Protein AF-A0A708BI95-F1 (afdb_monomer_lite)

Foldseek 3Di:
DDPVLVPFAALLRDDLVRLVVVLVLLVVLLVQLVCCVVDFFPLQVVLQVQLVVQLVVQCVVPVDNVRSNVSSVVSSVVSVVPPPGDRHSVVSNLVSLVPDRDHSPQLVVVVNVVPDPDDPVSVSVSSVVNSVVSVVSSPDDNDPPPD

Structure (mmCIF, N/CA/C/O backbone):
data_AF-A0A708BI95-F1
#
_entry.id   AF-A0A708BI95-F1
#
loop_
_atom_site.group_PDB
_atom_site.id
_atom_site.type_symbol
_atom_site.label_atom_id
_atom_site.label_alt_id
_atom_site.label_comp_id
_atom_site.label_asym_id
_atom_site.label_entity_id
_atom_site.label_seq_id
_atom_site.pdbx_PDB_ins_code
_atom_site.Cartn_x
_atom_site.Cartn_y
_atom_site.Cartn_z
_atom_site.occupancy
_atom_site.B_iso_or_equiv
_atom_site.auth_seq_id
_atom_site.auth_comp_id
_atom_site.auth_asym_id
_atom_site.auth_atom_id
_atom_site.pdbx_PDB_model_num
ATOM 1 N N . MET A 1 1 ? -4.217 -25.571 21.630 1.00 39.38 1 MET A N 1
ATOM 2 C CA . MET A 1 1 ? -5.024 -24.427 22.099 1.00 39.38 1 MET A CA 1
ATOM 3 C C . MET A 1 1 ? -3.995 -23.445 22.614 1.00 39.38 1 MET A C 1
ATOM 5 O O . MET A 1 1 ? -3.402 -23.716 23.644 1.00 39.38 1 MET A O 1
ATOM 9 N N . ASP A 1 2 ? -3.626 -22.468 21.786 1.00 44.16 2 ASP A N 1
ATOM 10 C CA . ASP A 1 2 ? -2.388 -21.704 21.965 1.00 44.16 2 ASP A CA 1
ATOM 11 C C . ASP A 1 2 ? -2.528 -20.673 23.087 1.00 44.16 2 ASP A C 1
ATOM 13 O O . ASP A 1 2 ? -3.267 -19.695 22.956 1.00 44.16 2 ASP A O 1
ATOM 17 N N . ASP A 1 3 ? -1.790 -20.876 24.181 1.00 47.12 3 ASP A N 1
ATOM 18 C CA . ASP A 1 3 ? -1.724 -19.975 25.342 1.00 47.12 3 ASP A CA 1
ATOM 19 C C . ASP A 1 3 ? -1.289 -18.545 24.968 1.00 47.12 3 ASP A C 1
ATOM 21 O O . ASP A 1 3 ? -1.615 -17.580 25.661 1.00 47.12 3 ASP A O 1
ATOM 25 N N . SER A 1 4 ? -0.640 -18.371 23.812 1.00 51.94 4 SER A N 1
ATOM 26 C CA . SER A 1 4 ? -0.311 -17.063 23.241 1.00 51.94 4 SER A CA 1
ATOM 27 C C . SER A 1 4 ? -1.548 -16.201 22.971 1.00 51.94 4 SER A C 1
ATOM 29 O O . SER A 1 4 ? -1.457 -14.983 23.076 1.00 51.94 4 SER A O 1
ATOM 31 N N . LEU A 1 5 ? -2.715 -16.801 22.694 1.00 50.91 5 LEU A N 1
ATOM 32 C CA . LEU A 1 5 ? -3.966 -16.084 22.416 1.00 50.91 5 LEU A CA 1
ATOM 33 C C . LEU A 1 5 ? -4.539 -15.358 23.635 1.00 50.91 5 LEU A C 1
ATOM 35 O O . LEU A 1 5 ? -5.371 -14.470 23.459 1.00 50.91 5 LEU A O 1
ATOM 39 N N . LEU A 1 6 ? -4.162 -15.751 24.854 1.00 51.97 6 LEU A N 1
ATOM 40 C CA . LEU A 1 6 ? -4.621 -15.125 26.101 1.00 51.97 6 LEU A CA 1
ATOM 41 C C . LEU A 1 6 ? -3.846 -13.845 26.444 1.00 51.97 6 LEU A C 1
ATOM 43 O O . LEU A 1 6 ? -4.337 -13.050 27.239 1.00 51.97 6 LEU A O 1
ATOM 47 N N . LEU A 1 7 ? -2.679 -13.632 25.827 1.00 58.62 7 LEU A N 1
ATOM 48 C CA . LEU A 1 7 ? -1.813 -12.470 26.050 1.00 58.62 7 LEU A CA 1
ATOM 49 C C . LEU A 1 7 ? -2.075 -11.301 25.091 1.00 58.62 7 LEU A C 1
ATOM 51 O O . LEU A 1 7 ? -1.566 -10.207 25.328 1.00 58.62 7 LEU A O 1
ATOM 55 N N . LEU A 1 8 ? -2.848 -11.500 24.015 1.00 61.66 8 LEU A N 1
ATOM 56 C CA . LEU A 1 8 ? -3.170 -10.402 23.102 1.00 61.66 8 LEU A CA 1
ATOM 57 C C . LEU A 1 8 ? -4.255 -9.511 23.701 1.00 61.66 8 LEU A C 1
ATOM 59 O O . LEU A 1 8 ? -5.348 -9.970 24.037 1.00 61.66 8 LEU A O 1
ATOM 63 N N . ARG A 1 9 ? -3.942 -8.219 23.756 1.00 67.38 9 ARG A N 1
ATOM 64 C CA . ARG A 1 9 ? -4.844 -7.148 24.170 1.00 67.38 9 ARG A CA 1
ATOM 65 C C . ARG A 1 9 ? -6.053 -7.078 23.230 1.00 67.38 9 ARG A C 1
ATOM 67 O O . ARG A 1 9 ? -5.941 -7.355 22.029 1.00 67.38 9 ARG A O 1
ATOM 74 N N . ASP A 1 10 ? -7.217 -6.733 23.772 1.00 70.12 10 ASP A N 1
ATOM 75 C CA . ASP A 1 10 ? -8.432 -6.536 22.976 1.00 70.12 10 ASP A CA 1
ATOM 76 C C . ASP A 1 10 ? -8.677 -5.042 22.697 1.00 70.12 10 ASP A C 1
ATOM 78 O O . ASP A 1 10 ? -8.095 -4.168 23.345 1.00 70.12 10 ASP A O 1
ATOM 82 N N . PHE A 1 11 ? -9.552 -4.708 21.742 1.00 64.44 11 PHE A N 1
ATOM 83 C CA . PHE A 1 11 ? -9.874 -3.305 21.428 1.00 64.44 11 PHE A CA 1
ATOM 84 C C . PHE A 1 11 ? -10.439 -2.540 22.635 1.00 64.44 11 PHE A C 1
ATOM 86 O O . PHE A 1 11 ? -10.278 -1.323 22.699 1.00 64.44 11 PHE A O 1
ATOM 93 N N . SER A 1 12 ? -11.075 -3.234 23.587 1.00 65.31 12 SER A N 1
ATOM 94 C CA . SER A 1 12 ? -11.597 -2.644 24.828 1.00 65.31 12 SER A CA 1
ATOM 95 C C . SER A 1 12 ? -10.514 -2.158 25.780 1.00 65.31 12 SER A C 1
ATOM 97 O O . SER A 1 12 ? -10.776 -1.294 26.614 1.00 65.31 12 SER A O 1
ATOM 99 N N . ASP A 1 13 ? -9.319 -2.727 25.672 1.00 66.38 13 ASP A N 1
ATOM 100 C CA . ASP A 1 13 ? -8.218 -2.422 26.570 1.00 66.38 13 ASP A CA 1
ATOM 101 C C . ASP A 1 13 ? -7.387 -1.261 26.025 1.00 66.38 13 ASP A C 1
ATOM 103 O O . ASP A 1 13 ? -6.608 -0.678 26.774 1.00 66.38 13 ASP A O 1
ATOM 107 N N . LEU A 1 14 ? -7.516 -0.926 24.732 1.00 64.56 14 LEU A N 1
ATOM 108 C CA . LEU A 1 14 ? -6.832 0.203 24.104 1.00 64.56 14 LEU A CA 1
ATOM 109 C C . LEU A 1 14 ? -7.419 1.534 24.569 1.00 64.56 14 LEU A C 1
ATOM 111 O O . LEU A 1 14 ? -8.630 1.738 24.643 1.00 64.56 14 LEU A O 1
ATOM 115 N N . THR A 1 15 ? -6.536 2.494 24.820 1.00 73.00 15 THR A N 1
ATOM 116 C CA . THR A 1 15 ? -6.958 3.855 25.147 1.00 73.00 15 THR A CA 1
ATOM 117 C C . THR A 1 15 ? -7.573 4.529 23.911 1.00 73.00 15 THR A C 1
ATOM 119 O O . THR A 1 15 ? -7.201 4.254 22.766 1.00 73.00 15 THR A O 1
ATOM 122 N N . ARG A 1 16 ? -8.506 5.471 24.112 1.00 71.62 16 ARG A N 1
ATOM 123 C CA . ARG A 1 16 ? -9.080 6.281 23.015 1.00 71.62 16 ARG A CA 1
ATOM 124 C C . ARG A 1 16 ? -8.036 6.865 22.041 1.00 71.62 16 ARG A C 1
ATOM 126 O O . ARG A 1 16 ? -8.268 6.760 20.835 1.00 71.62 16 ARG A O 1
ATOM 133 N N . PRO A 1 17 ? -6.912 7.471 22.481 1.00 73.25 17 PRO A N 1
ATOM 134 C CA . PRO A 1 17 ? -5.904 7.982 21.549 1.00 73.25 17 PRO A CA 1
ATOM 135 C C . PRO A 1 17 ? -5.229 6.878 20.721 1.00 73.25 17 PRO A C 1
ATOM 137 O O . PRO A 1 17 ? -4.979 7.090 19.532 1.00 73.25 17 PRO A O 1
ATOM 140 N N . GLU A 1 18 ? -4.991 5.693 21.292 1.00 75.06 18 GLU A N 1
ATOM 141 C CA . GLU A 1 18 ? -4.437 4.540 20.566 1.00 75.06 18 GLU A CA 1
ATOM 142 C C . GLU A 1 18 ? -5.408 4.043 19.484 1.00 75.06 18 GLU A C 1
ATOM 144 O O . GLU A 1 18 ? -5.002 3.849 18.335 1.00 75.06 18 GLU A O 1
ATOM 149 N N . LEU A 1 19 ? -6.703 3.936 19.808 1.00 74.19 19 LEU A N 1
ATOM 150 C CA . LEU A 1 19 ? -7.766 3.577 18.859 1.00 74.19 19 LEU A CA 1
ATOM 151 C C . LEU A 1 19 ? -7.861 4.575 17.694 1.00 74.19 19 LEU A C 1
ATOM 153 O O . LEU A 1 19 ? -7.925 4.170 16.532 1.00 74.19 19 LEU A O 1
ATOM 157 N N . ILE A 1 20 ? -7.805 5.883 17.971 1.00 74.81 20 ILE A N 1
ATOM 158 C CA . ILE A 1 20 ? -7.835 6.929 16.932 1.00 74.81 20 ILE A CA 1
ATOM 159 C C . ILE A 1 20 ? -6.586 6.862 16.042 1.00 74.81 20 ILE A C 1
ATOM 161 O O . ILE A 1 20 ? -6.686 6.978 14.816 1.00 74.81 20 ILE A O 1
ATOM 165 N N . ALA A 1 21 ? -5.402 6.671 16.631 1.00 79.12 21 ALA A N 1
ATOM 166 C CA . ALA A 1 21 ? -4.156 6.545 15.879 1.00 79.12 21 ALA A CA 1
ATOM 167 C C . ALA A 1 21 ? -4.144 5.286 14.998 1.00 79.12 21 ALA A C 1
ATOM 169 O O . ALA A 1 21 ? -3.639 5.330 13.871 1.00 79.12 21 ALA A O 1
ATOM 170 N N . ARG A 1 22 ? -4.716 4.179 15.488 1.00 78.75 22 ARG A N 1
ATOM 171 C CA . ARG A 1 22 ? -4.895 2.938 14.728 1.00 78.75 22 ARG A CA 1
ATOM 172 C C . ARG A 1 22 ? -5.865 3.144 13.569 1.00 78.75 22 ARG A C 1
ATOM 174 O O . ARG A 1 22 ? -5.492 2.867 12.435 1.00 78.75 22 ARG A O 1
ATOM 181 N N . LEU A 1 23 ? -7.031 3.746 13.817 1.00 79.94 23 LEU A N 1
ATOM 182 C CA . LEU A 1 23 ? -8.029 4.056 12.788 1.00 79.94 23 LEU A CA 1
ATOM 183 C C . LEU A 1 23 ? -7.450 4.914 11.653 1.00 79.94 23 LEU A C 1
ATOM 185 O O . LEU A 1 23 ? -7.669 4.619 10.480 1.00 79.94 23 LEU A O 1
ATOM 189 N N . LYS A 1 24 ? -6.695 5.972 11.987 1.00 81.12 24 LYS A N 1
ATOM 190 C CA . LYS A 1 24 ? -6.048 6.834 10.983 1.00 81.12 24 LYS A CA 1
ATOM 191 C C . LYS A 1 24 ? -5.059 6.050 10.125 1.00 81.12 24 LYS A C 1
ATOM 193 O O . LYS A 1 24 ? -5.115 6.142 8.901 1.00 81.12 24 LYS A O 1
ATOM 198 N N . ARG A 1 25 ? -4.170 5.275 10.755 1.00 82.31 25 ARG A N 1
ATOM 199 C CA . ARG A 1 25 ? -3.187 4.447 10.042 1.00 82.31 25 ARG A CA 1
ATOM 200 C C . ARG A 1 25 ? -3.871 3.412 9.150 1.00 82.31 25 ARG A C 1
ATOM 202 O O . ARG A 1 25 ? -3.446 3.231 8.013 1.00 82.31 25 ARG A O 1
ATOM 209 N N . LEU A 1 26 ? -4.955 2.807 9.630 1.00 82.25 26 LEU A N 1
ATOM 210 C CA . LEU A 1 26 ? -5.704 1.803 8.885 1.00 82.25 26 LEU A CA 1
ATOM 211 C C . LEU A 1 26 ? -6.414 2.389 7.663 1.00 82.25 26 LEU A C 1
ATOM 213 O O . LEU A 1 26 ? -6.301 1.841 6.574 1.00 82.25 26 LEU A O 1
ATOM 217 N N . LYS A 1 27 ? -7.075 3.545 7.806 1.00 80.38 27 LYS A N 1
ATOM 218 C CA . LYS A 1 27 ? -7.694 4.250 6.670 1.00 80.38 27 LYS A CA 1
ATOM 219 C C . LYS A 1 27 ? -6.664 4.649 5.615 1.00 80.38 27 LYS A C 1
ATOM 221 O O . LYS A 1 27 ? -6.921 4.499 4.426 1.00 80.38 27 LYS A O 1
ATOM 226 N N . ILE A 1 28 ? -5.489 5.125 6.036 1.00 83.81 28 ILE A N 1
ATOM 227 C CA . ILE A 1 28 ? -4.393 5.444 5.108 1.00 83.81 28 ILE A CA 1
ATOM 228 C C . ILE A 1 28 ? -3.939 4.186 4.362 1.00 83.81 28 ILE A C 1
ATOM 230 O O . ILE A 1 28 ? -3.729 4.245 3.150 1.00 83.81 28 ILE A O 1
ATOM 234 N N . LEU A 1 29 ? -3.800 3.055 5.063 1.00 82.94 29 LEU A N 1
ATOM 235 C CA . LEU A 1 29 ? -3.449 1.784 4.437 1.00 82.94 29 LEU A CA 1
ATOM 236 C C . LEU A 1 29 ? -4.531 1.339 3.448 1.00 82.94 29 LEU A C 1
ATOM 238 O O . LEU A 1 29 ? -4.200 1.052 2.305 1.00 82.94 29 LEU A O 1
ATOM 242 N N . GLN A 1 30 ? -5.806 1.361 3.842 1.00 81.12 30 GLN A N 1
ATOM 243 C CA . GLN A 1 30 ? -6.935 0.985 2.990 1.00 81.12 30 GLN A CA 1
ATOM 244 C C . GLN A 1 30 ? -6.958 1.798 1.694 1.00 81.12 30 GLN A C 1
ATOM 246 O O . GLN A 1 30 ? -7.014 1.215 0.617 1.00 81.12 30 GLN A O 1
ATOM 251 N N . VAL A 1 31 ? -6.854 3.129 1.781 1.00 81.50 31 VAL A N 1
ATOM 252 C CA . VAL A 1 31 ? -6.826 4.008 0.599 1.00 81.50 31 VAL A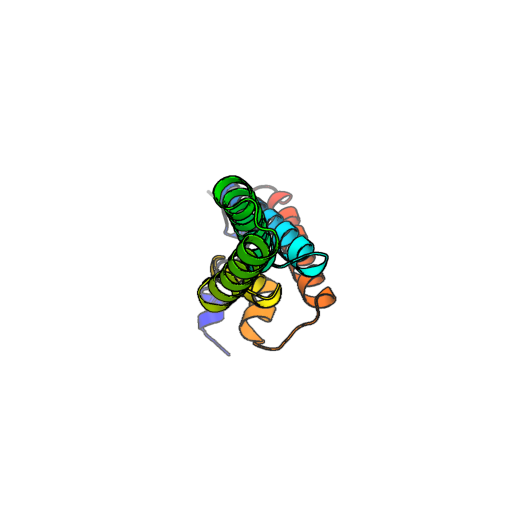 CA 1
ATOM 253 C C . VAL A 1 31 ? -5.632 3.681 -0.294 1.00 81.50 31 VAL A C 1
ATOM 255 O O . VAL A 1 31 ? -5.763 3.620 -1.512 1.00 81.50 31 VAL A O 1
ATOM 258 N N . ARG A 1 32 ? -4.459 3.443 0.299 1.00 77.38 32 ARG A N 1
ATOM 259 C CA . ARG A 1 32 ? -3.233 3.160 -0.451 1.00 77.38 32 ARG A CA 1
ATOM 260 C C . ARG A 1 32 ? -3.278 1.800 -1.155 1.00 77.38 32 ARG A C 1
ATOM 262 O O . ARG A 1 32 ? -2.842 1.705 -2.301 1.00 77.38 32 ARG A O 1
ATOM 269 N N . VAL A 1 33 ? -3.804 0.776 -0.487 1.00 79.56 33 VAL A N 1
ATOM 270 C CA . VAL A 1 33 ? -3.933 -0.574 -1.047 1.00 79.56 33 VAL A CA 1
ATOM 271 C C . VAL A 1 33 ? -5.040 -0.604 -2.103 1.00 79.56 33 VAL A C 1
ATOM 273 O O . VAL A 1 33 ? -4.800 -1.143 -3.175 1.00 79.56 33 VAL A O 1
ATOM 276 N N . ALA A 1 34 ? -6.181 0.058 -1.873 1.00 80.62 34 ALA A N 1
ATOM 277 C CA . ALA A 1 34 ? -7.245 0.200 -2.873 1.00 80.62 34 ALA A CA 1
ATOM 278 C C . ALA A 1 34 ? -6.751 0.931 -4.126 1.00 80.62 34 ALA A C 1
ATOM 280 O O . ALA A 1 34 ? -6.925 0.451 -5.239 1.00 80.62 34 ALA A O 1
ATOM 281 N N . TYR A 1 35 ? -6.021 2.035 -3.951 1.00 73.81 35 TYR A N 1
ATOM 282 C CA . TYR A 1 35 ? -5.406 2.737 -5.075 1.00 73.81 35 TYR A CA 1
ATOM 283 C C . TYR A 1 35 ? -4.431 1.844 -5.855 1.00 73.81 35 TYR A C 1
ATOM 285 O O . TYR A 1 35 ? -4.413 1.881 -7.081 1.00 73.81 35 TYR A O 1
ATOM 293 N N . THR A 1 36 ? -3.637 1.033 -5.150 1.00 73.25 36 THR A N 1
ATOM 294 C CA . THR A 1 36 ? -2.675 0.102 -5.760 1.00 73.25 36 THR A CA 1
ATOM 295 C C . THR A 1 36 ? -3.358 -1.087 -6.442 1.00 73.25 36 THR A C 1
ATOM 297 O O . THR A 1 36 ? -2.807 -1.617 -7.402 1.00 73.25 36 THR A O 1
ATOM 300 N N . HIS A 1 37 ? -4.533 -1.501 -5.964 1.00 76.88 37 HIS A N 1
ATOM 301 C CA . HIS A 1 37 ? -5.376 -2.498 -6.618 1.00 76.88 37 HIS A CA 1
ATOM 302 C C . HIS A 1 37 ? -5.974 -1.952 -7.924 1.00 76.88 37 HIS A C 1
ATOM 304 O O . HIS A 1 37 ? -5.878 -2.611 -8.954 1.00 76.88 37 HIS A O 1
ATOM 310 N N . ASP A 1 38 ? -6.539 -0.741 -7.891 1.00 73.75 38 ASP A N 1
ATOM 311 C CA . ASP A 1 38 ? -7.285 -0.174 -9.023 1.00 73.75 38 ASP A CA 1
ATOM 312 C C . ASP A 1 38 ? -6.398 0.508 -10.079 1.00 73.75 38 ASP A C 1
ATOM 314 O O . ASP A 1 38 ? -6.825 0.691 -11.217 1.00 73.75 38 ASP A O 1
ATOM 318 N N . ASN A 1 39 ? -5.180 0.929 -9.716 1.00 72.31 39 ASN A N 1
ATOM 319 C CA . ASN A 1 39 ? -4.295 1.707 -10.588 1.00 72.31 39 ASN A CA 1
ATOM 320 C C . ASN A 1 39 ? -2.940 1.010 -10.783 1.00 72.31 39 ASN A C 1
ATOM 322 O O . ASN A 1 39 ? -2.851 -0.101 -11.294 1.00 72.31 39 ASN A O 1
ATOM 326 N N . PHE A 1 40 ? -1.858 1.691 -10.408 1.00 62.91 40 PHE A N 1
ATOM 327 C CA . PHE A 1 40 ? -0.489 1.244 -10.603 1.00 62.91 40 PHE A CA 1
ATOM 328 C C . PHE A 1 40 ? 0.214 1.132 -9.259 1.00 62.91 40 PHE A C 1
ATOM 330 O O . PHE A 1 40 ? -0.007 1.937 -8.348 1.00 62.91 40 PHE A O 1
ATOM 337 N N . SER A 1 41 ? 1.110 0.153 -9.141 1.00 65.50 41 SER A N 1
ATOM 338 C CA . SER A 1 41 ? 1.880 -0.015 -7.914 1.00 65.50 41 SER A CA 1
ATOM 339 C C . SER A 1 41 ? 2.752 1.214 -7.643 1.00 65.50 41 SER A C 1
ATOM 341 O O . SER A 1 41 ? 3.237 1.860 -8.579 1.00 65.50 41 SER A O 1
ATOM 343 N N . PRO A 1 42 ? 3.021 1.558 -6.371 1.00 67.44 42 PRO A N 1
ATOM 344 C CA . PRO A 1 42 ? 3.878 2.699 -6.034 1.00 67.44 42 PRO A CA 1
ATOM 345 C C . PRO A 1 42 ? 5.271 2.595 -6.675 1.00 67.44 42 PRO A C 1
ATOM 347 O O . PRO A 1 42 ? 5.923 3.608 -6.931 1.00 67.44 42 PRO A O 1
ATOM 350 N N . ARG A 1 43 ? 5.728 1.370 -6.975 1.00 69.19 43 ARG A N 1
ATOM 351 C CA . ARG A 1 43 ? 6.959 1.106 -7.723 1.00 69.19 43 ARG A CA 1
ATOM 352 C C . ARG A 1 43 ? 6.838 1.497 -9.194 1.00 69.19 43 ARG A C 1
ATOM 354 O O . ARG A 1 43 ? 7.758 2.128 -9.704 1.00 69.19 43 ARG A O 1
ATOM 361 N N . GLN A 1 44 ? 5.730 1.158 -9.851 1.00 69.31 44 GLN A N 1
ATOM 362 C CA . GLN A 1 44 ? 5.463 1.547 -11.237 1.00 69.31 44 GLN A CA 1
ATOM 363 C C . GLN A 1 44 ? 5.295 3.056 -11.364 1.00 69.31 44 GLN A C 1
ATOM 365 O O . GLN A 1 44 ? 5.922 3.649 -12.233 1.00 69.31 44 GLN A O 1
ATOM 370 N N . LEU A 1 45 ? 4.549 3.690 -10.453 1.00 76.50 45 LEU A N 1
ATOM 371 C CA . LEU A 1 45 ? 4.388 5.144 -10.451 1.00 76.50 45 LEU A CA 1
ATOM 372 C C . LEU A 1 45 ? 5.749 5.848 -10.327 1.00 76.50 45 LEU A C 1
ATOM 374 O O . LEU A 1 45 ? 6.044 6.768 -11.082 1.00 76.50 45 LEU A O 1
ATOM 378 N N . ARG A 1 46 ? 6.616 5.368 -9.424 1.00 76.06 46 ARG A N 1
ATOM 379 C CA . ARG A 1 46 ? 7.976 5.899 -9.253 1.00 76.06 46 ARG A CA 1
ATOM 380 C C . ARG A 1 46 ? 8.885 5.612 -10.449 1.00 76.06 46 ARG A C 1
ATOM 382 O O . ARG A 1 46 ? 9.687 6.465 -10.808 1.00 76.06 46 ARG A O 1
ATOM 389 N N . ALA A 1 47 ? 8.787 4.427 -11.048 1.00 79.06 47 ALA A N 1
ATOM 390 C CA . ALA A 1 47 ? 9.544 4.086 -12.250 1.00 79.06 47 ALA A CA 1
ATOM 391 C C . ALA A 1 47 ? 9.144 4.989 -13.418 1.00 79.06 47 ALA A C 1
ATOM 393 O O . ALA A 1 47 ? 10.013 5.515 -14.104 1.00 79.06 47 ALA A O 1
ATOM 394 N N . PHE A 1 48 ? 7.844 5.218 -13.593 1.00 79.62 48 PHE A N 1
ATOM 395 C CA . PHE A 1 48 ? 7.315 6.043 -14.667 1.00 79.62 48 PHE A CA 1
ATOM 396 C C . PHE A 1 48 ? 7.703 7.510 -14.489 1.00 79.62 48 PHE A C 1
ATOM 398 O O . PHE A 1 48 ? 8.222 8.109 -15.422 1.00 79.62 48 PHE A O 1
ATOM 405 N N . THR A 1 49 ? 7.560 8.075 -13.284 1.00 83.06 49 THR A N 1
ATOM 406 C CA . THR A 1 49 ? 7.949 9.473 -13.028 1.00 83.06 49 THR A CA 1
ATOM 407 C C . THR A 1 49 ? 9.439 9.715 -13.256 1.00 83.06 49 THR A C 1
ATOM 409 O O . THR A 1 49 ? 9.804 10.690 -13.912 1.00 83.06 49 THR A O 1
ATOM 412 N N . LEU A 1 50 ? 10.307 8.816 -12.776 1.00 84.00 50 LEU A N 1
ATOM 413 C CA . LEU A 1 50 ? 11.750 8.890 -13.031 1.00 84.00 50 LEU A CA 1
ATOM 414 C C . LEU A 1 50 ? 12.080 8.736 -14.516 1.00 84.00 50 LEU A C 1
ATOM 416 O O . LEU A 1 50 ? 12.918 9.470 -15.031 1.00 84.00 50 LEU A O 1
ATOM 420 N N . ALA A 1 51 ? 11.415 7.815 -15.207 1.00 82.75 51 ALA A N 1
ATOM 421 C CA . ALA A 1 51 ? 11.627 7.602 -16.628 1.00 82.75 51 ALA A CA 1
ATOM 422 C C . ALA A 1 51 ? 11.197 8.804 -17.467 1.00 82.75 51 ALA A C 1
ATOM 424 O O . ALA A 1 51 ? 11.945 9.208 -18.348 1.00 82.75 51 ALA A O 1
ATOM 425 N N . THR A 1 52 ? 10.049 9.420 -17.173 1.00 82.19 52 THR A N 1
ATOM 426 C CA . THR A 1 52 ? 9.603 10.648 -17.847 1.00 82.19 52 THR A CA 1
ATOM 427 C C . THR A 1 52 ? 10.592 11.789 -17.627 1.00 82.19 52 THR A C 1
ATOM 429 O O . THR A 1 52 ? 10.909 12.513 -18.567 1.00 82.19 52 THR A O 1
ATOM 432 N N . LEU A 1 53 ? 11.130 11.924 -16.411 1.00 87.44 53 LEU A N 1
ATOM 433 C CA . LEU A 1 53 ? 12.113 12.957 -16.086 1.00 87.44 53 LEU A CA 1
ATOM 434 C C . LEU A 1 53 ? 13.439 12.728 -16.828 1.00 87.44 53 LEU A C 1
ATOM 436 O O . LEU A 1 53 ? 13.991 13.666 -17.398 1.00 87.44 53 LEU A O 1
ATOM 440 N N . MET A 1 54 ? 13.914 11.480 -16.884 1.00 84.19 54 MET A N 1
ATOM 441 C CA . MET A 1 54 ? 15.117 11.109 -17.637 1.00 84.19 54 MET A CA 1
ATOM 442 C C . MET A 1 54 ? 14.931 11.247 -19.147 1.00 84.19 54 MET A C 1
ATOM 444 O O . MET A 1 54 ? 15.847 11.691 -19.830 1.00 84.19 54 MET A O 1
ATOM 448 N N . LEU A 1 55 ? 13.745 10.929 -19.664 1.00 83.56 55 LEU A N 1
ATOM 449 C CA . LEU A 1 55 ? 13.398 11.113 -21.070 1.00 83.56 55 LEU A CA 1
ATOM 450 C C . LEU A 1 55 ? 13.415 12.608 -21.419 1.00 83.56 55 LEU A C 1
ATOM 452 O O . LEU A 1 55 ? 14.080 13.008 -22.373 1.00 83.56 55 LEU A O 1
ATOM 456 N N . PHE A 1 56 ? 12.786 13.456 -20.601 1.00 83.50 56 PHE A N 1
ATOM 457 C CA . PHE A 1 56 ? 12.802 14.906 -20.803 1.00 83.50 56 PHE A CA 1
ATOM 458 C C . PHE A 1 56 ? 14.223 15.481 -20.746 1.00 83.50 56 PHE A C 1
ATOM 460 O O . PHE A 1 56 ? 14.638 16.180 -21.667 1.00 83.50 56 PHE A O 1
ATOM 467 N N . MET A 1 57 ? 15.000 15.134 -19.715 1.00 83.00 57 MET A N 1
ATOM 468 C CA . MET A 1 57 ? 16.391 15.585 -19.589 1.00 83.00 57 MET A CA 1
ATOM 469 C C . MET A 1 57 ? 17.259 15.087 -20.742 1.00 83.00 57 MET A C 1
ATOM 471 O O . MET A 1 57 ? 18.017 15.864 -21.311 1.00 83.00 57 MET A O 1
ATOM 475 N N . GLY A 1 58 ? 17.122 13.816 -21.126 1.00 79.56 58 GLY A N 1
ATOM 476 C CA . GLY A 1 58 ? 17.849 13.234 -22.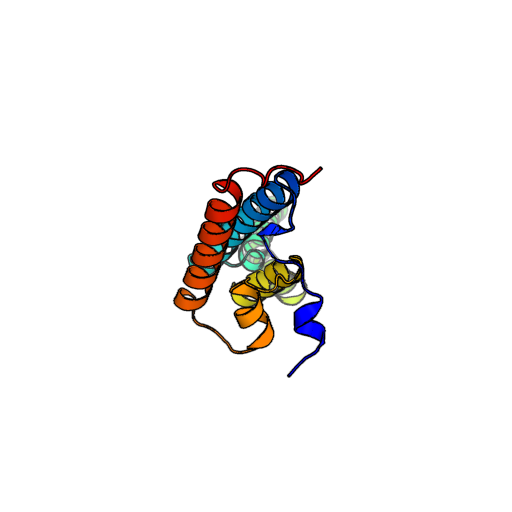249 1.00 79.56 58 GLY A CA 1
ATOM 477 C C . GLY A 1 58 ? 17.525 13.939 -23.561 1.00 79.56 58 GLY A C 1
ATOM 478 O O . GLY A 1 58 ? 18.436 14.239 -24.328 1.00 79.56 58 GLY A O 1
ATOM 479 N N . TYR A 1 59 ? 16.253 14.269 -23.792 1.00 80.88 59 TYR A N 1
ATOM 480 C CA . TYR A 1 59 ? 15.826 14.995 -24.985 1.00 80.88 59 TYR A CA 1
ATOM 481 C C . TYR A 1 59 ? 16.410 16.410 -25.014 1.00 80.88 59 TYR A C 1
ATOM 483 O O . TYR A 1 59 ? 17.048 16.777 -25.990 1.00 80.88 59 TYR A O 1
ATOM 491 N N . VAL A 1 60 ? 16.288 17.165 -23.918 1.00 85.62 60 VAL A N 1
ATOM 492 C CA . VAL A 1 60 ? 16.833 18.530 -23.819 1.00 85.62 60 VAL A CA 1
ATOM 493 C C . VAL A 1 60 ? 18.355 18.560 -24.004 1.00 85.62 60 VAL A C 1
ATOM 495 O O . VAL A 1 60 ? 18.873 19.497 -24.603 1.00 85.62 60 VAL A O 1
ATOM 498 N N . LEU A 1 61 ? 19.083 17.554 -23.505 1.00 83.38 61 LEU A N 1
ATOM 499 C CA . LEU A 1 61 ? 20.548 17.525 -23.593 1.00 83.38 61 LEU A CA 1
ATOM 500 C C . LEU A 1 61 ? 21.083 17.078 -24.956 1.00 83.38 61 LEU A C 1
ATOM 502 O O . LEU A 1 61 ? 22.160 17.512 -25.354 1.00 83.38 61 LEU A O 1
ATOM 506 N N . THR A 1 62 ? 20.401 16.142 -25.615 1.00 81.25 62 THR A N 1
ATOM 507 C CA . THR A 1 62 ? 20.939 15.465 -26.809 1.00 81.25 62 THR A CA 1
ATOM 508 C C . THR A 1 62 ? 20.176 15.765 -28.090 1.00 81.25 62 THR A C 1
ATOM 510 O O . THR A 1 62 ? 20.631 15.353 -29.154 1.00 81.25 62 THR A O 1
ATOM 513 N N . ASP A 1 63 ? 19.019 16.430 -27.993 1.00 81.50 63 ASP A N 1
ATOM 514 C CA . ASP A 1 63 ? 18.064 16.695 -29.083 1.00 81.50 63 ASP A CA 1
AT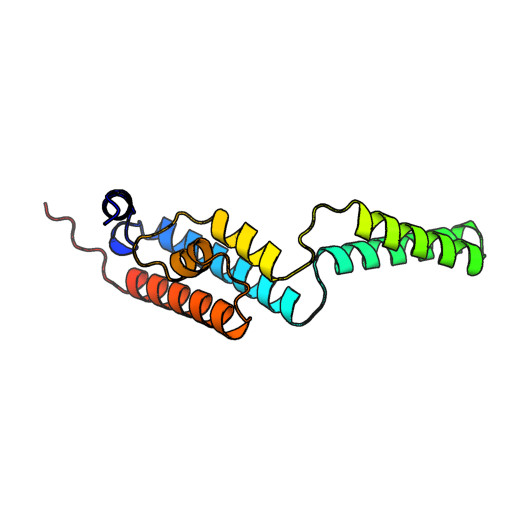OM 515 C C . ASP A 1 63 ? 17.692 15.428 -29.887 1.00 81.50 63 ASP A C 1
ATOM 517 O O . ASP A 1 63 ? 17.234 15.463 -31.028 1.00 81.50 63 ASP A O 1
ATOM 521 N N . SER A 1 64 ? 17.913 14.256 -29.278 1.00 81.75 64 SER A N 1
ATOM 522 C CA . SER A 1 64 ? 17.772 12.945 -29.894 1.00 81.75 64 SER A CA 1
ATOM 523 C C . SER A 1 64 ? 16.709 12.147 -29.164 1.00 81.75 64 SER A C 1
ATOM 525 O O . SER A 1 64 ? 16.898 11.653 -28.048 1.00 81.75 64 SER A O 1
ATOM 527 N N . ILE A 1 65 ? 15.579 11.971 -29.843 1.00 82.38 65 ILE A N 1
ATOM 528 C CA . ILE A 1 65 ? 14.444 11.197 -29.337 1.00 82.38 65 ILE A CA 1
ATOM 529 C C . ILE A 1 65 ? 14.816 9.725 -29.107 1.00 82.38 65 ILE A C 1
ATOM 531 O O . ILE A 1 65 ? 14.316 9.102 -28.173 1.00 82.38 65 ILE A O 1
ATOM 535 N N . LEU A 1 66 ? 15.731 9.175 -29.915 1.00 82.88 66 LEU A N 1
ATOM 536 C CA . LEU A 1 66 ? 16.189 7.792 -29.776 1.00 82.88 66 LEU A CA 1
ATOM 537 C C . LEU A 1 66 ? 17.047 7.618 -28.521 1.00 82.88 66 LEU A C 1
ATOM 539 O O . LEU A 1 66 ? 16.818 6.688 -27.748 1.00 82.88 66 LEU A O 1
ATOM 543 N N . PHE A 1 67 ? 17.997 8.527 -28.283 1.00 78.94 67 PHE A N 1
ATOM 544 C CA . PHE A 1 67 ? 18.862 8.456 -27.104 1.00 78.94 67 PHE A CA 1
ATOM 545 C C . PHE A 1 67 ? 18.058 8.651 -25.813 1.00 78.94 67 PHE A C 1
ATOM 547 O O . PHE A 1 67 ? 18.199 7.870 -24.870 1.00 78.94 67 PHE A O 1
ATOM 554 N N . SER A 1 68 ? 17.155 9.633 -25.820 1.00 80.12 68 SER A N 1
ATOM 555 C CA . SER A 1 68 ? 16.189 9.916 -24.755 1.00 80.12 68 SER A CA 1
ATOM 556 C C . SER A 1 68 ? 15.261 8.724 -24.460 1.00 80.12 68 SER A C 1
ATOM 558 O O . SER A 1 68 ? 15.086 8.332 -23.303 1.00 80.12 68 SER A O 1
ATOM 560 N N . GLY A 1 69 ? 14.721 8.078 -25.499 1.00 80.38 69 GLY A N 1
ATOM 561 C CA . GLY A 1 69 ? 13.874 6.893 -25.355 1.00 80.38 69 GLY A CA 1
ATOM 562 C C . GLY A 1 69 ? 14.612 5.708 -24.724 1.00 80.38 69 GLY A C 1
ATOM 563 O O . GLY A 1 69 ? 14.085 5.064 -23.814 1.00 80.38 69 GLY A O 1
ATOM 564 N N . VAL A 1 70 ? 15.856 5.453 -25.145 1.00 86.12 70 VAL A N 1
ATOM 565 C CA . VAL A 1 70 ? 16.700 4.388 -24.575 1.00 86.12 70 VAL A CA 1
ATOM 566 C C . VAL A 1 70 ? 17.044 4.675 -23.112 1.00 86.12 70 VAL A C 1
ATOM 568 O O . VAL A 1 70 ? 16.937 3.777 -22.276 1.00 86.12 70 VAL A O 1
ATOM 571 N N . THR A 1 71 ? 17.390 5.920 -22.763 1.00 83.81 71 THR A N 1
ATOM 572 C CA . THR A 1 71 ? 17.653 6.296 -21.360 1.00 83.81 71 THR A CA 1
ATOM 573 C C . THR A 1 71 ? 16.407 6.147 -20.490 1.00 83.81 71 THR A C 1
ATOM 575 O O . THR A 1 71 ? 16.497 5.623 -19.377 1.00 83.81 71 THR A O 1
ATOM 578 N N . GLY A 1 72 ? 15.234 6.527 -21.004 1.00 81.38 72 GLY A N 1
ATOM 579 C CA . GLY A 1 72 ? 13.949 6.289 -20.348 1.00 81.38 72 GLY A CA 1
ATOM 580 C C . GLY A 1 72 ? 13.695 4.800 -20.085 1.00 81.38 72 GLY A C 1
ATOM 581 O O . GLY A 1 72 ? 13.432 4.418 -18.945 1.00 81.38 72 GLY A O 1
ATOM 582 N N . LEU A 1 73 ? 13.853 3.941 -21.098 1.00 84.81 73 LEU A N 1
ATOM 583 C CA . LEU A 1 73 ? 13.682 2.484 -20.979 1.00 84.81 73 LEU A CA 1
ATOM 584 C C . LEU A 1 73 ? 14.633 1.855 -19.953 1.00 84.81 73 LEU A C 1
ATOM 586 O O . LEU A 1 73 ? 14.189 1.098 -19.089 1.00 84.81 73 LEU A O 1
ATOM 590 N N . ILE A 1 74 ? 15.923 2.203 -20.001 1.00 85.62 74 ILE A N 1
ATOM 591 C CA . ILE A 1 74 ? 16.918 1.727 -19.028 1.00 85.62 74 ILE A CA 1
ATOM 592 C C . ILE A 1 74 ? 16.535 2.173 -17.613 1.00 85.62 74 ILE A C 1
ATOM 594 O O . ILE A 1 74 ? 16.642 1.390 -16.669 1.00 85.62 74 ILE A O 1
ATOM 598 N N . THR A 1 75 ? 16.029 3.398 -17.459 1.00 83.19 75 THR A N 1
ATOM 599 C CA . THR A 1 75 ? 15.571 3.919 -16.165 1.00 83.19 75 THR A CA 1
ATOM 600 C C . THR A 1 75 ? 14.377 3.127 -15.634 1.00 83.19 75 THR A C 1
ATOM 602 O O . THR A 1 75 ? 14.375 2.750 -14.461 1.00 83.19 75 THR A O 1
ATOM 605 N N . ILE A 1 76 ? 13.391 2.807 -16.482 1.00 80.12 76 ILE A N 1
ATOM 606 C CA . ILE A 1 76 ? 12.248 1.964 -16.094 1.00 80.12 76 ILE A CA 1
ATOM 607 C C . ILE A 1 76 ? 12.744 0.600 -15.614 1.00 80.12 76 ILE A C 1
ATOM 609 O O . ILE A 1 76 ? 12.393 0.184 -14.511 1.00 80.12 76 ILE A O 1
ATOM 613 N N . ILE A 1 77 ? 13.582 -0.074 -16.408 1.00 82.38 77 ILE A N 1
ATOM 614 C CA . ILE A 1 77 ? 14.112 -1.406 -16.082 1.00 82.38 77 ILE A CA 1
ATOM 615 C C . ILE A 1 77 ? 14.916 -1.354 -14.780 1.00 82.38 77 ILE A C 1
ATOM 617 O O . ILE A 1 77 ? 14.697 -2.174 -13.890 1.00 82.38 77 ILE A O 1
ATOM 621 N N . GLY A 1 78 ? 15.790 -0.359 -14.619 1.00 79.88 78 GLY A N 1
ATOM 622 C CA . GLY A 1 78 ? 16.597 -0.179 -13.415 1.00 79.88 78 GLY A CA 1
ATOM 623 C C . GLY A 1 78 ? 15.743 0.027 -12.164 1.00 79.88 78 GLY A C 1
ATOM 624 O O . GLY A 1 78 ? 15.931 -0.664 -11.162 1.00 79.88 78 GLY A O 1
ATOM 625 N N . VAL A 1 79 ? 14.747 0.915 -12.212 1.00 76.94 79 VAL A N 1
ATOM 626 C CA . VAL A 1 79 ? 13.854 1.154 -11.066 1.00 76.94 79 VAL A CA 1
ATOM 627 C C . VAL A 1 79 ? 12.976 -0.071 -10.791 1.00 76.94 79 VAL A C 1
ATOM 629 O O . VAL A 1 79 ? 12.779 -0.449 -9.633 1.00 76.94 79 VAL A O 1
ATOM 632 N N . LEU A 1 80 ? 12.482 -0.742 -11.832 1.00 77.38 80 LEU A N 1
ATOM 633 C CA . LEU A 1 80 ? 11.712 -1.974 -11.688 1.00 77.38 80 LEU A CA 1
ATOM 634 C C . LEU A 1 80 ? 12.550 -3.149 -11.198 1.00 77.38 80 LEU A C 1
ATOM 636 O O . LEU A 1 80 ? 11.970 -4.030 -10.581 1.00 77.38 80 LEU A O 1
ATOM 640 N N . HIS A 1 81 ? 13.869 -3.169 -11.375 1.00 74.81 81 HIS A N 1
ATOM 641 C CA . HIS A 1 81 ? 14.724 -4.247 -10.873 1.00 74.81 81 HIS A CA 1
ATOM 642 C C . HIS A 1 81 ? 15.234 -3.968 -9.450 1.00 74.81 81 HIS A C 1
ATOM 644 O O . HIS A 1 81 ? 15.113 -4.820 -8.572 1.00 74.81 81 HIS A O 1
ATOM 650 N N . TYR A 1 82 ? 15.697 -2.745 -9.173 1.00 71.06 82 TYR A N 1
ATOM 651 C CA . TYR A 1 82 ? 16.369 -2.406 -7.910 1.00 71.06 82 TYR A CA 1
ATOM 652 C C . TYR A 1 82 ? 15.469 -1.815 -6.817 1.00 71.06 82 TYR A C 1
ATOM 654 O O . TYR A 1 82 ? 15.873 -1.761 -5.654 1.00 71.06 82 TYR A O 1
ATOM 662 N N . SER A 1 83 ? 14.262 -1.344 -7.136 1.00 64.62 83 SER A N 1
ATOM 663 C CA . SER A 1 83 ? 13.403 -0.735 -6.115 1.00 64.62 83 SER A CA 1
ATOM 664 C C . SER A 1 83 ? 12.926 -1.765 -5.083 1.00 64.62 83 SER A C 1
ATOM 666 O O . SER A 1 83 ? 12.416 -2.824 -5.412 1.00 64.62 83 SER A O 1
ATOM 668 N N . ARG A 1 84 ? 13.028 -1.453 -3.791 1.00 62.50 84 ARG A N 1
ATOM 669 C CA . ARG A 1 84 ? 12.481 -2.306 -2.716 1.00 62.50 84 ARG A CA 1
ATOM 670 C C . ARG A 1 84 ? 10.987 -2.073 -2.450 1.00 62.50 84 ARG A C 1
ATOM 672 O O . ARG A 1 84 ? 10.462 -2.549 -1.451 1.00 62.50 84 ARG A O 1
ATOM 679 N N . LEU A 1 85 ? 10.302 -1.307 -3.303 1.00 61.56 85 LEU A N 1
ATOM 680 C CA . LEU A 1 85 ? 8.881 -1.003 -3.127 1.00 61.56 85 LEU A CA 1
ATOM 681 C C . LEU A 1 85 ? 8.005 -2.225 -3.465 1.00 61.56 85 LEU A C 1
ATOM 683 O O . LEU A 1 85 ? 8.313 -2.940 -4.427 1.00 61.56 85 LEU A O 1
ATOM 687 N N . PRO A 1 86 ? 6.907 -2.449 -2.717 1.00 60.72 86 PRO A N 1
ATOM 688 C CA . PRO A 1 86 ? 5.998 -3.560 -2.968 1.00 60.72 86 PRO A CA 1
ATOM 689 C C . PRO A 1 86 ? 5.389 -3.436 -4.369 1.00 60.72 86 PRO A C 1
ATOM 691 O O . PRO A 1 86 ? 4.873 -2.383 -4.751 1.00 60.72 86 PRO A O 1
ATOM 694 N N . MET A 1 87 ? 5.506 -4.517 -5.143 1.00 64.62 87 MET A N 1
ATOM 695 C CA . MET A 1 87 ? 5.033 -4.602 -6.530 1.00 64.62 87 MET A CA 1
ATOM 696 C C . MET A 1 87 ? 3.521 -4.850 -6.601 1.00 64.62 87 MET A C 1
ATOM 698 O O . MET A 1 87 ? 2.882 -4.438 -7.562 1.00 64.62 87 MET A O 1
ATOM 702 N N . THR A 1 88 ? 2.957 -5.506 -5.583 1.00 71.94 88 THR A N 1
ATOM 703 C CA . THR A 1 88 ? 1.551 -5.916 -5.522 1.00 71.94 88 THR A CA 1
ATOM 704 C C . THR A 1 88 ? 0.853 -5.296 -4.319 1.00 71.94 88 THR A C 1
ATOM 706 O O . THR A 1 88 ? 1.476 -5.016 -3.287 1.00 71.94 88 THR A O 1
ATOM 709 N N . TRP A 1 89 ? -0.460 -5.105 -4.443 1.00 73.25 89 TRP A N 1
ATOM 710 C CA . TRP A 1 89 ? -1.301 -4.643 -3.343 1.00 73.25 89 TRP A CA 1
ATOM 711 C C . TRP A 1 89 ? -1.229 -5.608 -2.146 1.00 73.25 89 TRP A C 1
ATOM 713 O O . TRP A 1 89 ? -1.191 -5.141 -1.012 1.00 73.25 89 TRP A O 1
ATOM 723 N N . HIS A 1 90 ? -1.076 -6.922 -2.377 1.00 72.88 90 HIS A N 1
ATOM 724 C CA . HIS A 1 90 ? -0.850 -7.920 -1.321 1.00 72.88 90 HIS A CA 1
ATOM 725 C C . HIS A 1 90 ? 0.396 -7.634 -0.490 1.00 72.88 90 HIS A C 1
ATOM 727 O O . HIS A 1 90 ? 0.327 -7.630 0.734 1.00 72.88 90 HIS A O 1
ATOM 733 N N . ALA A 1 91 ? 1.537 -7.368 -1.132 1.00 73.62 91 ALA A N 1
ATOM 734 C CA . ALA A 1 91 ? 2.785 -7.101 -0.418 1.00 73.62 91 ALA A CA 1
ATOM 735 C C . ALA A 1 91 ? 2.699 -5.801 0.396 1.00 73.62 91 ALA A C 1
ATOM 737 O O . ALA A 1 91 ? 3.231 -5.717 1.500 1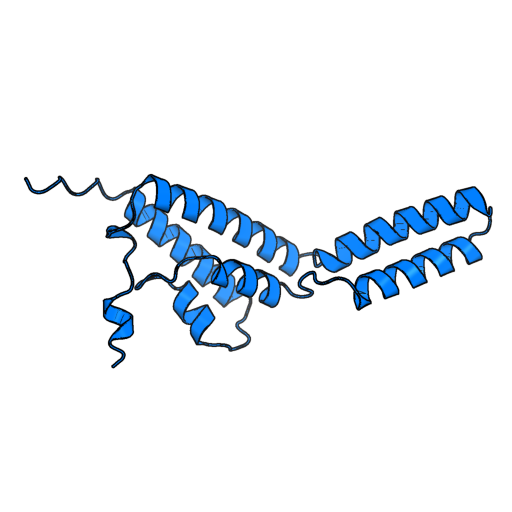.00 73.62 91 ALA A O 1
ATOM 738 N N . GLN A 1 92 ? 1.997 -4.797 -0.134 1.00 73.94 92 GLN A N 1
ATOM 739 C CA . GLN A 1 92 ? 1.763 -3.540 0.567 1.00 73.94 92 GLN A CA 1
ATOM 740 C C . GLN A 1 92 ? 0.790 -3.699 1.740 1.00 73.94 92 GLN A C 1
ATOM 742 O O . GLN A 1 92 ? 0.984 -3.073 2.781 1.00 73.94 92 GLN A O 1
ATOM 747 N N . LEU A 1 93 ? -0.237 -4.533 1.578 1.00 77.38 93 LEU A N 1
ATOM 748 C CA . LEU A 1 93 ? -1.171 -4.857 2.641 1.00 77.38 93 LEU A CA 1
ATOM 749 C C . LEU A 1 93 ? -0.467 -5.649 3.745 1.00 77.38 93 LEU A C 1
ATOM 751 O O . LEU A 1 93 ? -0.556 -5.244 4.895 1.00 77.38 93 LEU A O 1
ATOM 755 N N . LYS A 1 94 ? 0.310 -6.686 3.408 1.00 78.38 94 LYS A N 1
ATOM 756 C CA . LYS A 1 94 ? 1.072 -7.496 4.373 1.00 78.38 94 LYS A CA 1
ATOM 757 C C . LYS A 1 94 ? 2.081 -6.657 5.166 1.00 78.38 94 LYS A C 1
ATOM 759 O O . LYS A 1 94 ? 2.097 -6.725 6.389 1.00 78.38 94 LYS A O 1
ATOM 764 N N . ASP A 1 95 ? 2.857 -5.797 4.497 1.00 77.38 95 ASP A N 1
ATOM 765 C CA . ASP A 1 95 ? 3.770 -4.848 5.168 1.00 77.38 95 ASP A CA 1
ATOM 766 C C . ASP A 1 95 ? 3.028 -3.789 6.002 1.00 77.38 95 ASP A C 1
ATOM 768 O O . ASP A 1 95 ? 3.554 -3.260 6.977 1.00 77.38 95 ASP A O 1
ATOM 772 N N . GLY A 1 96 ? 1.797 -3.449 5.621 1.00 75.88 96 GLY A N 1
ATOM 773 C CA . GLY A 1 96 ? 0.940 -2.565 6.397 1.00 75.88 96 GLY A CA 1
ATOM 774 C C . GLY A 1 96 ? 0.402 -3.233 7.659 1.00 75.88 96 GLY A C 1
ATOM 775 O O . GLY A 1 96 ? 0.492 -2.638 8.729 1.00 75.88 96 GLY A O 1
ATOM 776 N N . ILE A 1 97 ? -0.128 -4.454 7.527 1.00 76.88 97 ILE A N 1
ATOM 777 C CA . ILE A 1 97 ? -0.719 -5.262 8.602 1.00 76.88 97 ILE A CA 1
ATOM 778 C C . ILE A 1 97 ? 0.335 -5.617 9.653 1.00 76.88 97 ILE A C 1
ATOM 780 O O . ILE A 1 97 ? 0.075 -5.428 10.837 1.00 76.88 97 ILE A O 1
ATOM 784 N N . SER A 1 98 ? 1.543 -6.018 9.244 1.00 73.75 98 SER A N 1
ATOM 785 C CA . SER A 1 98 ? 2.630 -6.394 10.166 1.00 73.75 98 SER A CA 1
ATOM 786 C C . SER A 1 98 ? 3.092 -5.260 11.091 1.00 73.75 98 SER A C 1
ATOM 788 O O . SER A 1 98 ? 3.687 -5.502 12.139 1.00 73.75 98 SER A O 1
ATOM 790 N N . ARG A 1 99 ? 2.819 -4.001 10.724 1.00 76.19 99 ARG A N 1
ATOM 791 C CA . ARG A 1 99 ? 3.115 -2.819 11.552 1.00 76.19 99 ARG A CA 1
ATOM 792 C C . ARG A 1 99 ? 2.034 -2.526 12.586 1.00 76.19 99 ARG A C 1
ATOM 794 O O . ARG A 1 99 ? 2.228 -1.639 13.421 1.00 76.19 99 ARG A O 1
ATOM 801 N N . PHE A 1 100 ? 0.887 -3.195 12.508 1.00 72.88 100 PHE A N 1
ATOM 802 C CA . PHE A 1 100 ? -0.141 -3.115 13.532 1.00 72.88 100 PHE A CA 1
ATOM 803 C C . PHE A 1 100 ? 0.100 -4.183 14.588 1.00 72.88 100 PHE A C 1
ATOM 805 O O . PHE A 1 100 ? 0.415 -5.328 14.287 1.00 72.88 100 PHE A O 1
ATOM 812 N N . GLU A 1 101 ? -0.099 -3.804 15.846 1.00 67.00 101 GLU A N 1
ATOM 813 C CA . GLU A 1 101 ? -0.155 -4.769 16.936 1.00 67.00 101 GLU A CA 1
ATOM 814 C C . GLU A 1 101 ? -1.307 -5.746 16.674 1.00 67.00 101 GLU A C 1
ATOM 816 O O . GLU A 1 101 ? -2.441 -5.321 16.395 1.00 67.00 101 GLU A O 1
ATOM 821 N N . SER A 1 102 ? -1.023 -7.045 16.726 1.00 62.94 102 SER A N 1
ATOM 822 C CA . SER A 1 102 ? -2.047 -8.073 16.606 1.00 62.94 102 SER A CA 1
ATOM 823 C C . SER A 1 102 ? -2.993 -7.946 17.803 1.00 62.94 102 SER A C 1
ATOM 825 O O . SER A 1 102 ? -2.578 -7.925 18.956 1.00 62.94 102 SER A O 1
ATOM 827 N N . LEU A 1 103 ? -4.287 -7.778 17.531 1.00 67.19 103 LEU A N 1
ATOM 828 C CA . LEU A 1 103 ? -5.316 -7.744 18.572 1.00 67.19 103 LEU A CA 1
ATOM 829 C C . LEU A 1 103 ? -6.102 -9.042 18.534 1.00 67.19 103 LEU A C 1
ATOM 831 O O . LEU A 1 103 ? -6.257 -9.660 17.476 1.00 67.19 103 LEU A O 1
ATOM 835 N N . ARG A 1 104 ? -6.618 -9.451 19.694 1.00 65.81 104 ARG A N 1
ATOM 836 C CA . ARG A 1 104 ? -7.283 -10.748 19.848 1.00 65.81 104 ARG A CA 1
ATOM 837 C C . ARG A 1 104 ? -8.473 -10.939 18.904 1.00 65.81 104 ARG A C 1
ATOM 839 O O . ARG A 1 104 ? -8.630 -12.027 18.356 1.00 65.81 104 ARG A O 1
ATOM 846 N N . SER A 1 105 ? -9.267 -9.889 18.716 1.00 68.88 105 SER A N 1
ATOM 847 C CA . SER A 1 105 ? -10.485 -9.862 17.898 1.00 68.88 105 SER A CA 1
ATOM 848 C C . SER A 1 105 ? -10.288 -9.193 16.528 1.00 68.88 105 SER A C 1
ATOM 850 O O . SER A 1 105 ? -11.265 -8.925 15.830 1.00 68.88 105 SER A O 1
ATOM 852 N N . SER A 1 106 ? -9.043 -8.904 16.114 1.00 71.44 106 SER A N 1
ATOM 853 C CA . SER A 1 106 ? -8.803 -8.258 14.819 1.00 71.44 106 SER A CA 1
ATOM 854 C C . SER A 1 106 ? -8.960 -9.258 13.664 1.00 71.44 106 SER A C 1
ATOM 856 O O . SER A 1 106 ? -8.226 -10.251 13.614 1.00 71.44 106 SER A O 1
ATOM 858 N N . PRO A 1 107 ? -9.850 -8.990 12.687 1.00 69.00 107 PRO A N 1
ATOM 859 C CA . PRO A 1 107 ? -9.987 -9.816 11.487 1.00 69.00 107 PRO A CA 1
ATOM 860 C C . PRO A 1 107 ? -8.728 -9.779 10.604 1.00 69.00 107 PRO A C 1
ATOM 862 O O . PRO A 1 107 ? -8.522 -10.684 9.799 1.00 69.00 107 PRO A O 1
ATOM 865 N N . LEU A 1 108 ? -7.843 -8.788 10.782 1.00 70.00 108 LEU A N 1
ATOM 866 C CA . LEU A 1 108 ? -6.545 -8.759 10.104 1.00 70.00 108 LEU A CA 1
ATOM 867 C C . LEU A 1 108 ? -5.587 -9.842 10.591 1.00 70.00 108 LEU A C 1
ATOM 869 O O . LEU A 1 108 ? -4.719 -10.258 9.831 1.00 70.00 108 LEU A O 1
ATOM 873 N N . ARG A 1 109 ? -5.738 -10.319 11.833 1.00 71.06 109 ARG A N 1
ATOM 874 C CA . ARG A 1 109 ? -4.889 -11.396 12.353 1.00 71.06 109 ARG A CA 1
ATOM 875 C C . ARG A 1 109 ? -5.138 -12.699 11.600 1.00 71.06 109 ARG A C 1
ATOM 877 O O . ARG A 1 109 ? -4.193 -13.383 11.238 1.00 71.06 109 ARG A O 1
ATOM 884 N N . GLN A 1 110 ? -6.401 -12.988 11.283 1.00 69.19 110 GLN A N 1
ATOM 885 C CA . GLN A 1 110 ? -6.765 -14.142 10.455 1.00 69.19 110 GLN A CA 1
ATOM 886 C C . GLN A 1 110 ? -6.214 -14.021 9.029 1.00 69.19 110 GLN A C 1
ATOM 888 O O . GLN A 1 110 ? -5.871 -15.030 8.426 1.00 69.19 110 GLN A O 1
ATOM 893 N N . MET A 1 111 ? -6.099 -12.802 8.488 1.00 70.75 111 MET A N 1
ATOM 894 C CA . MET A 1 111 ? -5.436 -12.585 7.197 1.00 70.75 111 MET A CA 1
ATOM 895 C C . MET A 1 111 ? -3.920 -12.796 7.258 1.00 70.75 111 MET A C 1
ATOM 897 O O . MET A 1 111 ? -3.351 -13.281 6.284 1.00 70.75 111 MET A O 1
ATOM 901 N N . ASP A 1 112 ? -3.272 -12.413 8.360 1.00 70.19 112 ASP A N 1
ATOM 902 C CA . ASP A 1 112 ? -1.824 -12.574 8.545 1.00 70.19 112 ASP A CA 1
ATOM 903 C C . ASP A 1 112 ? -1.441 -14.045 8.790 1.00 70.19 112 ASP A C 1
ATOM 905 O O . ASP A 1 112 ? -0.505 -14.553 8.180 1.00 70.19 112 ASP A O 1
ATOM 909 N N . GLU A 1 113 ? -2.225 -14.763 9.602 1.00 65.75 113 GLU A N 1
ATOM 910 C CA . GLU A 1 113 ? -2.027 -16.190 9.908 1.00 65.75 113 GLU A CA 1
ATOM 911 C C . GLU A 1 113 ? -2.325 -17.113 8.716 1.00 65.75 113 GLU A C 1
ATOM 913 O O . GLU A 1 113 ? -1.730 -18.183 8.604 1.00 65.75 113 GLU A O 1
ATOM 918 N N . ALA A 1 114 ? -3.244 -16.729 7.824 1.00 64.06 114 ALA A N 1
ATOM 919 C CA . ALA A 1 114 ? -3.685 -17.609 6.745 1.00 64.06 114 ALA A CA 1
ATOM 920 C C . ALA A 1 114 ? -2.635 -17.824 5.642 1.00 64.06 114 ALA A C 1
ATOM 922 O O . ALA A 1 114 ? -2.797 -18.774 4.883 1.00 64.06 114 ALA A O 1
ATOM 923 N N . ASP A 1 115 ? -1.625 -16.947 5.510 1.00 58.38 115 ASP A N 1
ATOM 924 C CA . ASP A 1 115 ? -0.554 -16.893 4.478 1.00 58.38 115 ASP A CA 1
ATOM 925 C C . ASP A 1 115 ? -0.983 -17.191 3.015 1.00 58.38 115 ASP A C 1
ATOM 927 O O . ASP A 1 115 ? -0.170 -17.335 2.099 1.00 58.38 115 ASP A O 1
ATOM 931 N N . ALA A 1 116 ? -2.291 -17.259 2.771 1.00 58.34 116 ALA A N 1
ATOM 932 C CA . ALA A 1 116 ? -2.916 -17.625 1.520 1.00 58.34 116 ALA A CA 1
ATOM 933 C C . ALA A 1 116 ? -3.130 -16.371 0.678 1.00 58.34 116 ALA A C 1
ATOM 935 O O . ALA A 1 116 ? -3.438 -15.298 1.197 1.00 58.34 116 ALA A O 1
ATOM 936 N N . HIS A 1 117 ? -3.002 -16.509 -0.643 1.00 63.53 117 HIS A N 1
ATOM 937 C CA . HIS A 1 117 ? -3.375 -15.454 -1.582 1.00 63.53 117 HIS A CA 1
ATOM 938 C C . HIS A 1 117 ? -4.889 -15.223 -1.492 1.00 63.53 117 HIS A C 1
ATOM 940 O O . HIS A 1 117 ? -5.674 -15.901 -2.149 1.00 63.53 117 HIS A O 1
ATOM 946 N N . TYR A 1 118 ? -5.300 -14.292 -0.636 1.00 71.00 118 TYR A N 1
ATOM 947 C CA . TYR A 1 118 ? -6.689 -13.877 -0.494 1.00 71.00 118 TYR A CA 1
ATOM 948 C C . TYR A 1 118 ? -7.082 -12.910 -1.615 1.00 71.00 118 TYR A C 1
ATOM 950 O O . TYR A 1 118 ? -6.271 -12.105 -2.084 1.00 71.00 118 TYR A O 1
ATOM 958 N N . ASP A 1 119 ? -8.343 -12.990 -2.039 1.00 79.56 119 ASP A N 1
ATOM 959 C CA . ASP A 1 119 ? -8.909 -12.068 -3.021 1.00 79.56 119 ASP A CA 1
ATOM 960 C C . ASP A 1 119 ? -9.089 -10.662 -2.420 1.00 79.56 119 ASP A C 1
ATOM 962 O O . ASP A 1 119 ? -9.250 -10.490 -1.205 1.00 79.56 119 ASP A O 1
ATOM 966 N N . TRP A 1 120 ? -9.079 -9.639 -3.273 1.00 78.25 120 TRP A N 1
ATOM 967 C CA . TRP A 1 120 ? -9.245 -8.241 -2.873 1.00 78.25 120 TRP A CA 1
ATOM 968 C C . TRP A 1 120 ? -10.560 -8.000 -2.121 1.00 78.25 120 TRP A C 1
ATOM 970 O O . TRP A 1 120 ? -10.595 -7.246 -1.145 1.00 78.25 120 TRP A O 1
ATOM 980 N N . HIS A 1 121 ? -11.637 -8.686 -2.510 1.00 80.06 121 HIS A N 1
ATOM 981 C CA . HIS A 1 121 ? -12.932 -8.606 -1.828 1.00 80.06 121 HIS A CA 1
ATOM 982 C C . HIS A 1 121 ? -12.851 -9.066 -0.370 1.00 80.06 121 HIS A C 1
ATOM 984 O O . HIS A 1 121 ? -13.405 -8.420 0.517 1.00 80.06 121 HIS A O 1
ATOM 990 N N . TYR A 1 122 ? -12.109 -10.142 -0.103 1.00 79.94 122 TYR A N 1
ATOM 991 C CA . TYR A 1 122 ? -11.894 -10.619 1.260 1.00 79.94 122 TYR A CA 1
ATOM 992 C C . TYR A 1 122 ? -11.041 -9.628 2.063 1.00 79.94 122 TYR A C 1
ATOM 994 O O . TYR A 1 122 ? -11.403 -9.250 3.176 1.00 79.94 122 TYR A O 1
ATOM 1002 N N . ALA A 1 123 ? -9.957 -9.124 1.466 1.00 80.38 123 ALA A N 1
ATOM 1003 C CA . ALA A 1 123 ? -9.074 -8.150 2.104 1.00 80.38 123 ALA A CA 1
ATOM 1004 C C . ALA A 1 123 ? -9.781 -6.832 2.463 1.00 80.38 123 ALA A C 1
ATOM 1006 O O . ALA A 1 123 ? -9.644 -6.313 3.574 1.00 80.38 123 ALA A O 1
ATOM 1007 N N . SER A 1 124 ? -10.558 -6.294 1.525 1.00 81.06 124 SER A N 1
ATOM 1008 C CA . SER A 1 124 ? -11.342 -5.073 1.718 1.00 81.06 124 SER A CA 1
ATOM 1009 C C . SER A 1 124 ? -12.445 -5.254 2.761 1.00 81.06 124 SER A C 1
ATOM 1011 O O . SER A 1 124 ? -12.636 -4.360 3.590 1.00 81.06 124 SER A O 1
ATOM 1013 N N . TYR A 1 125 ? -13.110 -6.414 2.787 1.00 82.81 125 TYR A N 1
ATOM 1014 C CA . TYR A 1 125 ? -14.086 -6.757 3.820 1.00 82.81 125 TYR A CA 1
ATOM 1015 C C . TYR A 1 125 ? -13.449 -6.796 5.215 1.00 82.81 125 TYR A C 1
ATOM 1017 O O . TYR A 1 125 ? -13.956 -6.153 6.134 1.00 82.81 125 TYR A O 1
ATOM 1025 N N . CYS A 1 126 ? -12.308 -7.470 5.378 1.00 80.50 126 CYS A N 1
ATOM 1026 C CA . CYS A 1 126 ? -11.595 -7.534 6.657 1.00 80.50 126 CYS A CA 1
ATOM 1027 C C . CYS A 1 126 ? -11.147 -6.147 7.150 1.00 80.50 126 CYS A C 1
ATOM 1029 O O . CYS A 1 126 ? -11.312 -5.835 8.331 1.00 80.50 126 CYS A O 1
ATOM 1031 N N . LEU A 1 127 ? -10.647 -5.287 6.254 1.00 81.19 127 LEU A N 1
ATOM 1032 C CA . LEU A 1 127 ? -10.300 -3.899 6.582 1.00 81.19 127 LEU A CA 1
ATOM 1033 C C . LEU A 1 127 ? -11.528 -3.088 7.024 1.00 81.19 127 LEU A C 1
ATOM 1035 O O . LEU A 1 127 ? -11.463 -2.357 8.012 1.00 81.19 127 LEU A O 1
ATOM 1039 N N . ALA A 1 128 ? -12.656 -3.219 6.320 1.00 81.94 128 ALA A N 1
ATOM 1040 C CA . ALA A 1 128 ? -13.897 -2.534 6.678 1.00 81.94 128 ALA A CA 1
ATOM 1041 C C . ALA A 1 128 ? -14.452 -3.019 8.028 1.00 81.94 128 ALA A C 1
ATOM 1043 O O . ALA A 1 128 ? -14.868 -2.203 8.855 1.00 81.94 128 ALA A O 1
ATOM 1044 N N . ALA A 1 129 ? -14.392 -4.328 8.279 1.00 82.44 129 ALA A N 1
ATOM 1045 C CA . ALA A 1 129 ? -14.806 -4.932 9.538 1.00 82.44 129 ALA A CA 1
ATOM 1046 C C . ALA A 1 129 ? -13.963 -4.423 10.718 1.00 82.44 129 ALA A C 1
ATOM 1048 O O . ALA A 1 129 ? -14.515 -4.068 11.758 1.00 82.44 129 ALA A O 1
ATOM 1049 N N . GLU A 1 130 ? -12.640 -4.297 10.562 1.00 80.19 130 GLU A N 1
ATOM 1050 C CA . GLU A 1 130 ? -11.794 -3.752 11.630 1.00 80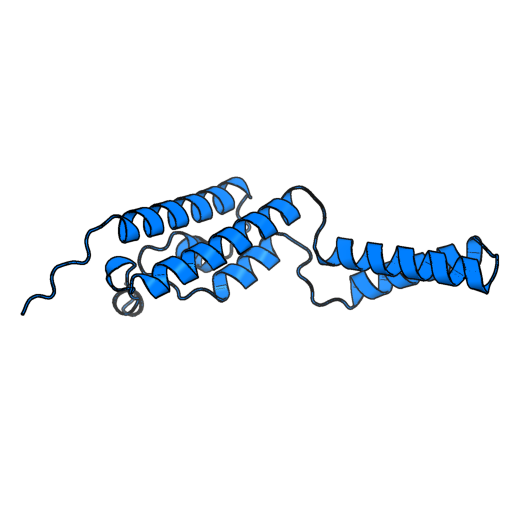.19 130 GLU A CA 1
ATOM 1051 C C . GLU A 1 130 ? -12.077 -2.266 11.897 1.00 80.19 130 GLU A C 1
ATOM 1053 O O . GLU A 1 130 ? -12.133 -1.841 13.052 1.00 80.19 130 GLU A O 1
ATOM 1058 N N . ILE A 1 131 ? -12.334 -1.470 10.852 1.00 80.44 131 ILE A N 1
ATOM 1059 C CA . ILE A 1 131 ? -12.774 -0.074 11.006 1.00 80.44 131 ILE A CA 1
ATOM 1060 C C . ILE A 1 131 ? -14.062 -0.012 11.824 1.00 80.44 131 ILE A C 1
ATOM 1062 O O . ILE A 1 131 ? -14.161 0.795 12.751 1.00 80.44 131 ILE A O 1
ATOM 1066 N N . GLN A 1 132 ? -15.036 -0.863 11.505 1.00 82.00 132 GLN A N 1
ATOM 1067 C CA . GLN A 1 132 ? -16.311 -0.917 12.210 1.00 82.00 132 GLN A CA 1
ATOM 1068 C C . GLN A 1 132 ? -16.135 -1.328 13.679 1.00 82.00 132 GLN A C 1
ATOM 1070 O O . GLN A 1 132 ? -16.745 -0.713 14.555 1.00 82.00 132 GLN A O 1
ATOM 1075 N N . LEU A 1 133 ? -15.251 -2.288 13.968 1.00 78.19 133 LEU A N 1
ATOM 1076 C CA . LEU A 1 133 ? -14.906 -2.682 15.337 1.00 78.19 133 LEU A CA 1
ATOM 1077 C C . LEU A 1 133 ? -14.269 -1.526 16.116 1.00 78.19 133 LEU A C 1
ATOM 1079 O O . LEU A 1 133 ? -14.712 -1.227 17.226 1.00 78.19 133 LEU A O 1
ATOM 1083 N N . ILE A 1 134 ? -13.313 -0.803 15.525 1.00 77.00 134 ILE A N 1
ATOM 1084 C CA . ILE A 1 134 ? -12.693 0.369 16.162 1.00 77.00 134 ILE A CA 1
ATOM 1085 C C . ILE A 1 134 ? -13.728 1.476 16.409 1.00 77.00 134 ILE A C 1
ATOM 1087 O O . ILE A 1 134 ? -13.735 2.081 17.481 1.00 77.00 134 ILE A O 1
ATOM 1091 N N . TYR A 1 135 ? -14.630 1.731 15.456 1.00 78.06 135 TYR A N 1
ATOM 1092 C CA . TYR A 1 135 ? -15.732 2.677 15.649 1.00 78.06 135 TYR A CA 1
ATOM 1093 C C . TYR A 1 135 ? -16.662 2.248 16.783 1.00 78.06 135 TYR A C 1
ATOM 1095 O O . TYR A 1 135 ? -17.039 3.086 17.600 1.00 78.06 135 TYR A O 1
ATOM 1103 N N . SER A 1 136 ? -16.987 0.957 16.872 1.00 78.12 136 SER A N 1
ATOM 1104 C CA . SER A 1 136 ? -17.821 0.426 17.948 1.00 78.12 136 SER A CA 1
ATOM 1105 C C . SER A 1 136 ? -17.148 0.608 19.316 1.00 78.12 136 SER A C 1
ATOM 1107 O O . SER A 1 136 ? -17.776 1.143 20.229 1.00 78.12 136 SER A O 1
ATOM 1109 N N . ALA A 1 137 ? -15.846 0.323 19.429 1.00 71.62 137 ALA A N 1
ATOM 1110 C CA . ALA A 1 137 ? -15.056 0.535 20.644 1.00 71.62 137 ALA A CA 1
ATOM 1111 C C . ALA A 1 137 ? -14.931 2.025 21.019 1.00 71.62 137 ALA A C 1
ATOM 1113 O O . ALA A 1 137 ? -14.975 2.379 22.192 1.00 71.62 137 ALA A O 1
ATOM 1114 N N . LEU A 1 138 ? -14.838 2.924 20.032 1.00 71.31 138 LEU A N 1
ATOM 1115 C CA . LEU A 1 138 ? -14.846 4.377 20.253 1.00 71.31 138 LEU A CA 1
ATOM 1116 C C . LEU A 1 138 ? -16.220 4.910 20.684 1.00 71.31 138 LEU A C 1
ATOM 1118 O O . LEU A 1 138 ? -16.291 5.900 21.419 1.00 71.31 138 LEU A O 1
ATOM 1122 N N . SER A 1 139 ? -17.298 4.285 20.202 1.00 69.62 139 SER A N 1
ATOM 1123 C CA . SER A 1 139 ? -18.679 4.641 20.544 1.00 69.62 139 SER A CA 1
ATOM 1124 C C . SER A 1 139 ? -19.095 4.136 21.924 1.00 69.62 139 SER A C 1
ATOM 1126 O O . SER A 1 139 ? -19.987 4.716 22.541 1.00 69.62 139 SER A O 1
ATOM 1128 N N . GLN A 1 140 ? -18.417 3.105 22.441 1.00 64.00 140 GLN A N 1
ATOM 1129 C CA . GLN A 1 140 ? -18.608 2.679 23.817 1.00 64.00 140 GLN A CA 1
ATOM 1130 C C . GLN A 1 140 ? -18.153 3.807 24.766 1.00 64.00 140 GLN A C 1
ATOM 1132 O O . GLN A 1 140 ? -17.061 4.378 24.602 1.00 64.00 140 GLN A O 1
ATOM 1137 N N . PRO A 1 141 ? -18.991 4.186 25.751 1.00 54.31 141 PRO A N 1
ATOM 1138 C CA . PRO A 1 141 ? -18.555 5.086 26.806 1.00 54.31 141 PRO A CA 1
ATOM 1139 C C . PRO A 1 141 ? -17.346 4.447 27.488 1.00 54.31 141 PRO A C 1
ATOM 1141 O O . PRO A 1 141 ? -17.321 3.232 27.691 1.00 54.31 141 PRO A O 1
ATOM 1144 N N . ALA A 1 142 ? -16.325 5.255 27.798 1.00 51.97 142 ALA A N 1
ATOM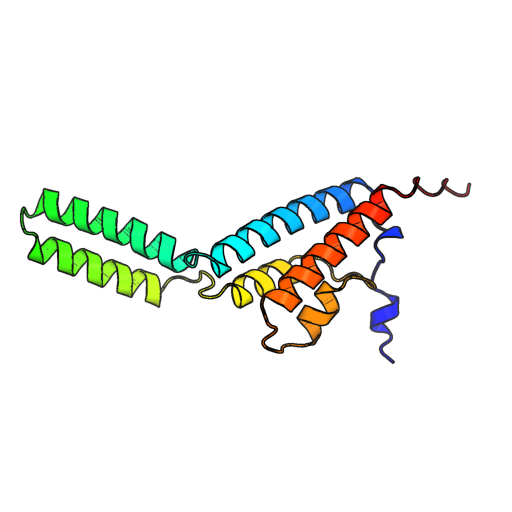 1145 C CA . ALA A 1 142 ? -15.201 4.788 28.601 1.00 51.97 142 ALA A CA 1
ATOM 1146 C C . ALA A 1 142 ? -15.797 4.103 29.833 1.00 51.97 142 ALA A C 1
ATOM 1148 O O . ALA A 1 142 ? -16.579 4.743 30.543 1.00 51.97 142 ALA A O 1
ATOM 1149 N N . ARG A 1 143 ? -15.523 2.800 30.023 1.00 50.97 143 ARG A N 1
ATOM 1150 C CA . ARG A 1 143 ? -15.998 2.101 31.221 1.00 50.97 143 ARG A CA 1
ATOM 1151 C C . ARG A 1 143 ? -15.608 2.986 32.405 1.00 50.97 143 ARG A C 1
ATOM 1153 O O . ARG A 1 143 ? -14.448 3.411 32.442 1.00 50.97 143 ARG A O 1
ATOM 1160 N N . PRO A 1 144 ? -16.547 3.335 33.302 1.00 45.12 144 PRO A N 1
ATOM 1161 C CA . PRO A 1 144 ? -16.173 4.077 34.490 1.00 45.12 144 PRO A CA 1
ATOM 1162 C C . PRO A 1 144 ? -15.040 3.298 35.149 1.00 45.12 144 PRO A C 1
ATOM 1164 O O . PRO A 1 144 ? -15.139 2.079 35.297 1.00 45.12 144 PRO A O 1
ATOM 1167 N N . PHE A 1 145 ? -13.943 3.996 35.451 1.00 43.44 145 PHE A N 1
ATOM 1168 C CA . PHE A 1 145 ? -12.910 3.476 36.331 1.00 43.44 145 PHE A CA 1
ATOM 1169 C C . PHE A 1 145 ? -13.636 2.937 37.565 1.00 43.44 145 PHE A C 1
ATOM 1171 O O . PHE A 1 145 ? -14.260 3.703 38.299 1.00 43.44 145 PHE A O 1
ATOM 1178 N N . SER A 1 146 ? -13.649 1.617 37.734 1.00 41.72 146 SER A N 1
ATOM 1179 C CA . SER A 1 146 ? -14.024 1.018 39.005 1.00 41.72 146 SER A CA 1
ATOM 1180 C C . SER A 1 146 ? -12.982 1.490 40.014 1.00 41.72 146 SER A C 1
ATOM 1182 O O . SER A 1 146 ? -11.795 1.216 39.821 1.00 41.72 146 SER A O 1
ATOM 1184 N N . ALA A 1 147 ? -13.454 2.288 40.973 1.00 39.47 147 ALA A N 1
ATOM 1185 C CA . ALA A 1 147 ? -12.698 2.855 42.085 1.00 39.47 147 ALA A CA 1
ATOM 1186 C C . ALA A 1 147 ? -12.026 1.783 42.951 1.00 39.47 147 ALA A C 1
ATOM 1188 O O . ALA A 1 147 ? -12.577 0.659 43.025 1.00 39.47 147 ALA A O 1
#

Radius of gyration: 21.71 Å; chains: 1; bounding box: 40×43×72 Å

Sequence (147 aa):
MDDSLLLLRDFSDLTRPELIARLKRLKILQVRVAYTHDNFSPRQLRAFTLATLMLFMGYVLTDSILFSGVTGLITIIGVLHYSRLPMTWHAQLKDGISRFESLRSSPLRQMDEADAHYDWHYASYCLAAEIQLIYSALSQPARPFSA

pLDDT: mean 72.86, std 10.59, range [39.38, 87.44]

Organism: Salmonella typhimurium (NCBI:txid90371)

Secondary structure (DSSP, 8-state):
--GGGGSSPPTTTS-HHHHHHHHHHHHHHHHHHHHHHHS--HHHHHHHHHHHHHHHHHHHHH--HHHHHHHHHHHHHHHHHH--S-SSHHHHHHHHHTTSPP-TT-HHHHHHHT-S---HHHHHHHHHHHHHHHHHHHHSPPPP---